Protein AF-A0AAP2GLK2-F1 (afdb_monomer_lite)

Foldseek 3Di:
DPDPPVVVVVVVVVVPPDPPVPQPQLLVVLCVQQVHDSVQQVLVVVLQVCLAPPLQQVFWWFFFDDPNFTKIWTAHPVNNDHDTFIAGSNRDTDDDDPVVVVVRVVRPDPVRTSDHHDDD

Secondary structure (DSSP, 8-state):
--SSSSSSHHHHGGGS-----PPPPHHHHHHHHHT--TTTTHHHHHHHHHHHH-GGG-EEEEEEEETTEEEEEEEEGGGTTT--EEE-TT-PBPP--HHHHHHHHHT-STTTEEE-----

Organism: NCBI:txid2782349

pLDDT: mean 81.15, std 18.07, range [39.16, 97.0]

Radius of gyration: 19.87 Å; chains: 1; bounding box: 34×48×62 Å

Sequence (120 aa):
MTRTLLQLACFIVLLSCTDHKLLPDPMATACDKCGKSQAEMEWLGTLIENAKTNAGQMGDIYAVPYDGNTFFIHQPVIMSCLGCYVYDCEGNLIEYTAVDRQKLLSGMNKSNLIFRSTIE

Structure (mmCIF, N/CA/C/O backbone):
data_AF-A0AAP2GLK2-F1
#
_entry.id   AF-A0AAP2GLK2-F1
#
loop_
_atom_site.group_PDB
_atom_site.id
_atom_site.type_symbol
_atom_site.label_atom_id
_atom_site.label_alt_id
_atom_site.label_comp_id
_atom_site.label_asym_id
_atom_site.label_entity_id
_atom_site.label_seq_id
_atom_site.pdbx_PDB_ins_code
_atom_site.Cartn_x
_atom_site.Cartn_y
_atom_site.Cartn_z
_atom_site.occupancy
_atom_site.B_iso_or_equiv
_atom_site.auth_seq_id
_atom_site.auth_comp_id
_atom_site.auth_asym_id
_atom_site.auth_atom_id
_atom_site.pdbx_PDB_model_num
ATOM 1 N N . MET A 1 1 ? -19.399 28.358 -52.308 1.00 51.53 1 MET A N 1
ATOM 2 C CA . MET A 1 1 ? -19.680 28.633 -50.882 1.00 51.53 1 MET A CA 1
ATOM 3 C C . MET A 1 1 ? -19.654 27.314 -50.097 1.00 51.53 1 MET A C 1
ATOM 5 O O . MET A 1 1 ? -20.654 26.918 -49.528 1.00 51.53 1 MET A O 1
ATOM 9 N N . THR A 1 2 ? -18.536 26.575 -50.143 1.00 51.06 2 THR A N 1
ATOM 10 C CA . THR A 1 2 ? -18.487 25.156 -49.704 1.00 51.06 2 THR A CA 1
ATOM 11 C C . THR A 1 2 ? -17.106 24.701 -49.204 1.00 51.06 2 THR A C 1
ATOM 13 O O . THR A 1 2 ? -16.883 23.510 -49.025 1.00 51.06 2 THR A O 1
ATOM 16 N N . ARG A 1 3 ? -16.151 25.616 -48.973 1.00 47.88 3 ARG A N 1
ATOM 17 C CA . ARG A 1 3 ? -14.772 25.249 -48.582 1.00 47.88 3 ARG A CA 1
ATOM 18 C C . ARG A 1 3 ? -14.415 25.500 -47.114 1.00 47.88 3 ARG A C 1
ATOM 20 O O . ARG A 1 3 ? -13.458 24.911 -46.636 1.00 47.88 3 ARG A O 1
ATOM 27 N N . THR A 1 4 ? -15.188 26.301 -46.384 1.00 51.06 4 THR A N 1
ATOM 28 C CA . THR A 1 4 ? -14.869 26.700 -44.999 1.00 51.06 4 THR A CA 1
ATOM 29 C C . THR A 1 4 ? -15.461 25.794 -43.915 1.00 51.06 4 THR A C 1
ATOM 31 O O . THR A 1 4 ? -15.016 25.853 -42.777 1.00 51.06 4 THR A O 1
ATOM 34 N N . LEU A 1 5 ? -16.423 24.924 -44.244 1.00 49.91 5 LEU A N 1
ATOM 35 C CA . LEU A 1 5 ? -17.083 24.049 -43.260 1.00 49.91 5 LEU A CA 1
ATOM 36 C C . LEU A 1 5 ? -16.359 22.712 -43.025 1.00 49.91 5 LEU A C 1
ATOM 38 O O . LEU A 1 5 ? -16.560 22.093 -41.986 1.00 49.91 5 LEU A O 1
ATOM 42 N N . LEU A 1 6 ? -15.483 22.278 -43.941 1.00 47.22 6 LEU A N 1
ATOM 43 C CA . LEU A 1 6 ? -14.805 20.978 -43.832 1.00 47.22 6 LEU A CA 1
ATOM 44 C C . LEU A 1 6 ? -13.545 21.017 -42.945 1.00 47.22 6 LEU A C 1
ATOM 46 O O . LEU A 1 6 ? -13.118 19.982 -42.447 1.00 47.22 6 LEU A O 1
ATOM 50 N N . GLN A 1 7 ? -12.962 22.198 -42.702 1.00 50.22 7 GLN A N 1
ATOM 51 C CA . GLN A 1 7 ? -11.781 22.334 -41.837 1.00 50.22 7 GLN A CA 1
ATOM 52 C C . GLN A 1 7 ? -12.115 22.406 -40.339 1.00 50.22 7 GLN A C 1
ATOM 54 O O . GLN A 1 7 ? -11.274 22.036 -39.524 1.00 50.22 7 GLN A O 1
ATOM 59 N N . LEU A 1 8 ? -13.334 22.811 -39.955 1.00 50.25 8 LEU A N 1
ATOM 60 C CA . LEU A 1 8 ? -13.715 22.876 -38.537 1.00 50.25 8 LEU A CA 1
ATOM 61 C C . LEU A 1 8 ? -14.002 21.501 -37.914 1.00 50.25 8 LEU A C 1
ATOM 63 O O . LEU A 1 8 ? -13.861 21.343 -36.705 1.00 50.25 8 LEU A O 1
ATOM 67 N N . ALA A 1 9 ? -14.355 20.493 -38.715 1.00 51.31 9 ALA A N 1
ATOM 68 C CA . ALA A 1 9 ? -14.675 19.163 -38.196 1.00 51.31 9 ALA A CA 1
ATOM 69 C C . ALA A 1 9 ? -13.435 18.377 -37.720 1.00 51.31 9 ALA A C 1
ATOM 71 O O . ALA A 1 9 ? -13.556 17.546 -36.826 1.00 51.31 9 ALA A O 1
ATOM 72 N N . CYS A 1 10 ? -12.235 18.662 -38.245 1.00 48.09 10 CYS A N 1
ATOM 73 C CA . CYS A 1 10 ? -11.006 17.982 -37.806 1.00 48.09 10 CYS A CA 1
ATOM 74 C C . CYS A 1 10 ? -10.450 18.498 -36.470 1.00 48.09 10 CYS A C 1
ATOM 76 O O . CYS A 1 10 ? -9.716 17.771 -35.809 1.00 48.09 10 CYS A O 1
ATOM 78 N N . PHE A 1 11 ? -10.796 19.716 -36.042 1.00 48.66 11 PHE A N 1
ATOM 79 C CA . PHE A 1 11 ? -10.285 20.265 -34.778 1.00 48.66 11 PHE A CA 1
ATOM 80 C C . PHE A 1 11 ? -11.051 19.779 -33.540 1.00 48.66 11 PHE A C 1
ATOM 82 O O . PHE A 1 11 ? -10.518 19.835 -32.437 1.00 48.66 11 PHE A O 1
ATOM 89 N N . ILE A 1 12 ? -12.272 19.261 -33.703 1.00 52.81 12 ILE A N 1
ATOM 90 C CA . ILE A 1 12 ? -13.109 18.814 -32.575 1.00 52.81 12 ILE A CA 1
ATOM 91 C C . ILE A 1 12 ? -12.794 17.358 -32.176 1.00 52.81 12 ILE A C 1
ATOM 93 O O . ILE A 1 12 ? -13.038 16.958 -31.042 1.00 52.81 12 ILE A O 1
ATOM 97 N N . VAL A 1 13 ? -12.176 16.567 -33.061 1.00 48.53 13 VAL A N 1
ATOM 98 C CA . VAL A 1 13 ? -11.876 15.144 -32.798 1.00 48.53 13 VAL A CA 1
ATOM 99 C C . VAL A 1 13 ? -10.620 14.948 -31.929 1.00 48.53 13 VAL A C 1
ATOM 101 O O . VAL A 1 13 ? -10.457 13.897 -31.317 1.00 48.53 13 VAL A O 1
ATOM 104 N N . LEU A 1 14 ? -9.756 15.960 -31.787 1.00 48.00 14 LEU A N 1
ATOM 105 C CA . LEU A 1 14 ? -8.518 15.847 -30.995 1.00 48.00 14 LEU A CA 1
ATOM 106 C C . LEU A 1 14 ? -8.696 16.075 -29.482 1.00 48.00 14 LEU A C 1
ATOM 108 O O . LEU A 1 14 ? -7.749 15.867 -28.732 1.00 48.00 14 LEU A O 1
ATOM 112 N N . LEU A 1 15 ? -9.889 16.452 -29.011 1.00 51.66 15 LEU A N 1
ATOM 113 C CA . LEU A 1 15 ? -10.175 16.636 -27.576 1.00 51.66 15 LEU A CA 1
ATOM 114 C C . LEU A 1 15 ? -10.854 15.419 -26.919 1.00 51.66 15 LEU A C 1
ATOM 116 O O . LEU A 1 15 ? -11.206 15.479 -25.746 1.00 51.66 15 LEU A O 1
ATOM 120 N N . SER A 1 16 ? -11.042 14.312 -27.647 1.00 44.75 16 SER A N 1
ATOM 121 C CA . SER A 1 16 ? -11.768 13.121 -27.161 1.00 44.75 16 SER A CA 1
ATOM 122 C C . SER A 1 16 ? -10.881 11.929 -26.778 1.00 44.75 16 SER A C 1
ATOM 124 O O . SER A 1 16 ? -11.369 10.809 -26.672 1.00 44.75 16 SER A O 1
ATOM 126 N N . CYS A 1 17 ? -9.587 12.148 -26.530 1.00 49.06 17 CYS A N 1
ATOM 127 C CA . CYS A 1 17 ? -8.677 11.093 -26.078 1.00 49.06 17 CYS A CA 1
ATOM 128 C C . CYS A 1 17 ? -7.829 11.536 -24.884 1.00 49.06 17 CYS A C 1
ATOM 130 O O . CYS A 1 17 ? -6.618 11.640 -25.007 1.00 49.06 17 CYS A O 1
ATOM 132 N N . THR A 1 18 ? -8.444 11.731 -23.721 1.00 45.38 18 THR A N 1
ATOM 133 C CA . THR A 1 18 ? -7.771 11.497 -22.430 1.00 45.38 18 THR A CA 1
ATOM 134 C C . THR A 1 18 ? -8.812 11.200 -21.357 1.00 45.38 18 THR A C 1
ATOM 136 O O . THR A 1 18 ? -8.867 11.828 -20.308 1.00 45.38 18 THR A O 1
ATOM 139 N N . ASP A 1 19 ? -9.606 10.152 -21.577 1.00 39.16 19 ASP A N 1
ATOM 140 C CA . ASP A 1 19 ? -10.270 9.441 -20.478 1.00 39.16 19 ASP A CA 1
ATOM 141 C C . ASP A 1 19 ? -9.210 8.593 -19.735 1.00 39.16 19 ASP A C 1
ATOM 143 O O . ASP A 1 19 ? -9.285 7.369 -19.610 1.00 39.16 19 ASP A O 1
ATOM 147 N N . HIS A 1 20 ? -8.119 9.241 -19.308 1.00 42.88 20 HIS A N 1
ATOM 148 C CA . HIS A 1 20 ? -7.284 8.698 -18.252 1.00 42.88 20 HIS A CA 1
ATOM 149 C C . HIS A 1 20 ? -8.151 8.789 -17.010 1.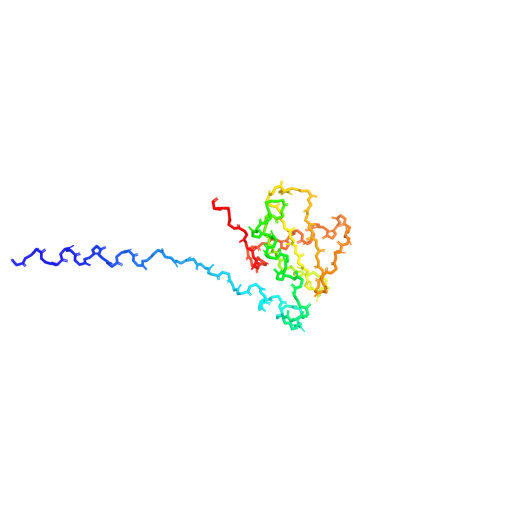00 42.88 20 HIS A C 1
ATOM 151 O O . HIS A 1 20 ? -8.293 9.861 -16.428 1.00 42.88 20 HIS A O 1
ATOM 157 N N . LYS A 1 21 ? -8.771 7.667 -16.629 1.00 46.78 21 LYS A N 1
ATOM 158 C CA . LYS A 1 21 ? -9.315 7.499 -15.285 1.00 46.78 21 LYS A CA 1
ATOM 159 C C . LYS A 1 21 ? -8.172 7.775 -14.312 1.00 46.78 21 LYS A C 1
ATOM 161 O O . LYS A 1 21 ? -7.374 6.881 -14.039 1.00 46.78 21 LYS A O 1
ATOM 166 N N . LEU A 1 22 ? -8.058 9.026 -13.873 1.00 56.97 22 LEU A N 1
ATOM 167 C CA . LEU A 1 22 ? -7.166 9.427 -12.803 1.00 56.97 22 LEU A CA 1
ATOM 168 C C . LEU A 1 22 ? -7.539 8.544 -11.622 1.00 56.97 22 LEU A C 1
ATOM 170 O O . LEU A 1 22 ? -8.693 8.536 -11.187 1.00 56.97 22 LEU A O 1
ATOM 174 N N . LEU A 1 23 ? -6.584 7.735 -11.170 1.00 66.19 23 LEU A N 1
ATOM 175 C CA . LEU A 1 23 ? -6.735 7.079 -9.884 1.00 66.19 23 LEU A CA 1
ATOM 176 C C . LEU A 1 23 ? -7.007 8.188 -8.853 1.00 66.19 23 LEU A C 1
ATOM 178 O O . LEU A 1 23 ? -6.392 9.257 -8.951 1.00 66.19 23 LEU A O 1
ATOM 182 N N . PRO A 1 24 ? -7.955 7.984 -7.923 1.00 78.50 24 PRO A N 1
ATOM 183 C CA . PRO A 1 24 ? -8.153 8.930 -6.834 1.00 78.50 24 PRO A CA 1
ATOM 184 C C . PRO A 1 24 ? -6.828 9.124 -6.090 1.00 78.50 24 PRO A C 1
ATOM 186 O O . PRO A 1 24 ? -5.981 8.230 -6.111 1.00 78.50 24 PRO A O 1
ATOM 189 N N . ASP A 1 25 ? -6.647 10.285 -5.451 1.00 89.62 25 ASP A N 1
ATOM 190 C CA . ASP A 1 25 ? -5.432 10.572 -4.681 1.00 89.62 25 ASP A CA 1
ATOM 191 C C . ASP A 1 25 ? -5.118 9.380 -3.747 1.00 89.62 25 ASP A C 1
ATOM 193 O O . ASP A 1 25 ? -5.955 9.037 -2.894 1.00 89.62 25 ASP A O 1
ATOM 197 N N . PRO A 1 26 ? -3.959 8.711 -3.929 1.00 90.75 26 PRO A N 1
ATOM 198 C CA . PRO A 1 26 ? -3.625 7.509 -3.179 1.00 90.75 26 PRO A CA 1
ATOM 199 C C . PRO A 1 26 ? -3.651 7.752 -1.669 1.00 90.75 26 PRO A C 1
ATOM 201 O O . PRO A 1 26 ? -4.136 6.906 -0.916 1.00 90.75 26 PRO A O 1
ATOM 204 N N . MET A 1 27 ? -3.176 8.924 -1.232 1.00 94.62 27 MET A N 1
ATOM 205 C CA . MET A 1 27 ? -3.092 9.273 0.184 1.00 94.62 27 MET A CA 1
ATOM 206 C C . MET A 1 27 ? -4.473 9.511 0.779 1.00 94.62 27 MET A C 1
ATOM 208 O O . MET A 1 27 ? -4.788 8.936 1.820 1.00 94.62 27 MET A O 1
ATOM 212 N N . ALA A 1 28 ? -5.324 10.286 0.102 1.00 92.88 28 ALA A N 1
ATOM 213 C CA . ALA A 1 28 ? -6.701 10.500 0.542 1.00 92.88 28 ALA A CA 1
ATOM 214 C C . ALA A 1 28 ? -7.481 9.176 0.636 1.00 92.88 28 ALA A C 1
ATOM 216 O O . ALA A 1 28 ? -8.155 8.921 1.633 1.00 92.88 28 ALA A O 1
ATOM 217 N N . THR A 1 29 ? -7.328 8.301 -0.364 1.00 92.62 29 THR A N 1
ATOM 218 C CA . THR A 1 29 ? -7.974 6.979 -0.390 1.00 92.62 29 THR A CA 1
ATOM 219 C C . THR A 1 29 ? -7.517 6.099 0.773 1.00 92.62 29 THR A C 1
ATOM 221 O O . THR A 1 29 ? -8.324 5.408 1.392 1.00 92.62 29 THR A O 1
ATOM 224 N N . ALA A 1 30 ? -6.221 6.108 1.079 1.00 93.75 30 ALA A N 1
ATOM 225 C CA . ALA A 1 30 ? -5.662 5.322 2.169 1.00 93.75 30 ALA A CA 1
ATOM 226 C C . ALA A 1 30 ? -6.087 5.845 3.549 1.00 93.75 30 ALA A C 1
ATOM 228 O O . ALA A 1 30 ? -6.459 5.049 4.410 1.00 93.75 30 ALA A O 1
ATOM 229 N N . CYS A 1 31 ? -6.088 7.168 3.738 1.00 94.62 31 CYS A N 1
ATOM 230 C CA . CYS A 1 31 ? -6.543 7.815 4.970 1.00 94.62 31 CYS A CA 1
ATOM 231 C C . CYS A 1 31 ? -7.998 7.449 5.289 1.00 94.62 31 CYS A C 1
ATOM 233 O O . CYS A 1 31 ? -8.289 7.042 6.411 1.00 94.62 31 CYS A O 1
ATOM 235 N N . ASP A 1 32 ? -8.886 7.516 4.291 1.00 95.25 32 ASP A N 1
ATOM 236 C CA . ASP A 1 32 ? -10.298 7.134 4.427 1.00 95.25 32 ASP A CA 1
ATOM 237 C C . ASP A 1 32 ? -10.455 5.657 4.825 1.00 95.25 32 ASP A C 1
ATOM 239 O O . ASP A 1 32 ? -11.103 5.337 5.821 1.00 95.25 32 ASP A O 1
ATOM 243 N N . LYS A 1 33 ? -9.773 4.746 4.118 1.00 94.62 33 LYS A N 1
ATOM 244 C CA . LYS A 1 33 ? -9.845 3.297 4.384 1.00 94.62 33 LYS A CA 1
ATOM 245 C C . LYS A 1 33 ? -9.268 2.869 5.734 1.00 94.62 33 LYS A C 1
ATOM 247 O O . LYS A 1 33 ? -9.657 1.818 6.242 1.00 94.62 33 LYS A O 1
ATOM 252 N N . CYS A 1 34 ? -8.320 3.629 6.272 1.00 95.88 34 CYS A N 1
ATOM 253 C CA . CYS A 1 34 ? -7.693 3.356 7.5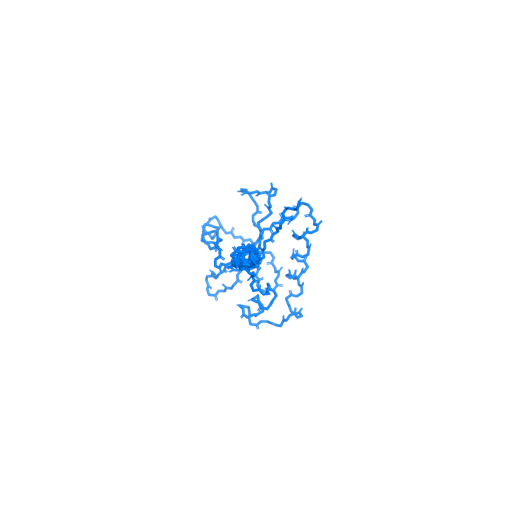63 1.00 95.88 34 CYS A CA 1
ATOM 254 C C . CYS A 1 34 ? -8.277 4.188 8.712 1.00 95.88 34 CYS A C 1
ATOM 256 O O . CYS A 1 34 ? -7.928 3.938 9.863 1.00 95.88 34 CYS A O 1
ATOM 258 N N . GLY A 1 35 ? -9.127 5.181 8.429 1.00 96.56 35 GLY A N 1
ATOM 259 C CA . GLY A 1 35 ? -9.601 6.137 9.433 1.00 96.56 35 GLY A CA 1
ATOM 260 C C . GLY A 1 35 ? -8.468 6.935 10.091 1.00 96.56 35 GLY A C 1
ATOM 261 O O . GLY A 1 35 ? -8.563 7.261 11.273 1.00 96.56 35 GLY A O 1
ATOM 262 N N . LYS A 1 36 ? -7.387 7.210 9.351 1.00 96.44 36 LYS A N 1
ATOM 263 C CA . LYS A 1 36 ? -6.168 7.877 9.840 1.00 96.44 36 LYS A CA 1
ATOM 264 C C . LYS A 1 36 ? -5.945 9.212 9.142 1.00 96.44 36 LYS A C 1
ATOM 266 O O . LYS A 1 36 ? -6.440 9.446 8.040 1.00 96.44 36 LYS A O 1
ATOM 271 N N . SER A 1 37 ? -5.179 10.091 9.774 1.00 96.81 37 SER A N 1
ATOM 272 C CA . SER A 1 37 ? -4.724 11.333 9.153 1.00 96.81 37 SER A CA 1
ATOM 273 C C . SER A 1 37 ? -3.582 11.093 8.161 1.00 96.81 37 SER A C 1
ATOM 275 O O . SER A 1 37 ? -2.871 10.090 8.214 1.00 96.81 37 SER A O 1
ATOM 277 N N . GLN A 1 38 ? -3.350 12.073 7.285 1.00 94.50 38 GLN A N 1
ATOM 278 C CA . GLN A 1 38 ? -2.228 12.034 6.346 1.00 94.50 38 GLN A CA 1
ATOM 279 C C . GLN A 1 38 ? -0.869 11.936 7.055 1.00 94.50 38 GLN A C 1
ATOM 281 O O . GLN A 1 38 ? 0.020 11.255 6.555 1.00 94.50 38 GLN A O 1
ATOM 286 N N . ALA A 1 39 ? -0.718 12.580 8.219 1.00 95.62 39 ALA A N 1
ATOM 287 C CA . ALA A 1 39 ? 0.513 12.528 9.007 1.00 95.62 39 ALA A CA 1
ATOM 288 C C . ALA A 1 39 ? 0.788 11.115 9.546 1.00 95.62 39 ALA A C 1
ATOM 290 O O . ALA A 1 39 ? 1.916 10.641 9.497 1.00 95.62 39 ALA A O 1
ATOM 291 N N . GLU A 1 40 ? -0.248 10.406 9.998 1.00 96.69 40 GLU A N 1
ATOM 292 C CA . GLU A 1 40 ? -0.123 9.013 10.453 1.00 96.69 40 GLU A CA 1
ATOM 293 C C . GLU A 1 40 ? 0.178 8.040 9.302 1.00 96.69 40 GLU A C 1
ATOM 295 O O . GLU A 1 40 ? 0.723 6.962 9.528 1.00 96.69 40 GLU A O 1
ATOM 300 N N . MET A 1 41 ? -0.148 8.426 8.066 1.00 96.19 41 MET A N 1
ATOM 301 C CA . MET A 1 41 ? 0.062 7.634 6.853 1.00 96.19 41 MET A CA 1
ATOM 302 C C . MET A 1 41 ? 1.303 8.063 6.051 1.00 96.19 41 MET A C 1
ATOM 304 O O . MET A 1 41 ? 1.475 7.615 4.919 1.00 96.19 41 MET A O 1
ATOM 308 N N . GLU A 1 42 ? 2.193 8.904 6.594 1.00 96.12 42 GLU A N 1
ATOM 309 C CA . GLU A 1 42 ? 3.379 9.421 5.878 1.00 96.12 42 GLU A CA 1
ATOM 310 C C . GLU A 1 42 ? 4.260 8.303 5.282 1.00 96.12 42 GLU A C 1
ATOM 312 O O . GLU A 1 42 ? 4.825 8.442 4.189 1.00 96.12 42 GLU A O 1
ATOM 317 N N . TRP A 1 43 ? 4.314 7.152 5.955 1.00 96.81 43 TRP A N 1
ATOM 318 C CA . TRP A 1 43 ? 5.018 5.958 5.488 1.00 96.81 43 TRP A CA 1
ATOM 319 C C . TRP A 1 43 ? 4.537 5.494 4.102 1.00 96.81 43 TRP A C 1
ATOM 321 O O . TRP A 1 43 ? 5.349 5.073 3.277 1.00 96.81 43 TRP A O 1
ATOM 331 N N . LEU A 1 44 ? 3.236 5.610 3.810 1.00 97.00 44 LEU A N 1
ATOM 332 C CA . LEU A 1 44 ? 2.659 5.207 2.530 1.00 97.00 44 LEU A CA 1
ATOM 333 C C . LEU A 1 44 ? 3.066 6.180 1.424 1.00 97.00 44 LEU A C 1
ATOM 335 O O . LEU A 1 44 ? 3.364 5.750 0.312 1.00 97.00 44 LEU A O 1
ATOM 339 N N . GLY A 1 45 ? 3.144 7.475 1.735 1.00 95.75 45 GLY A N 1
ATOM 340 C CA . GLY A 1 45 ? 3.695 8.474 0.820 1.00 95.75 45 GLY A CA 1
ATOM 341 C C . GLY A 1 45 ? 5.140 8.141 0.449 1.00 95.75 45 GLY A C 1
ATOM 342 O O . GLY A 1 45 ? 5.485 8.103 -0.729 1.00 95.75 45 GLY A O 1
ATOM 343 N N . THR A 1 46 ? 5.958 7.782 1.442 1.00 95.94 46 THR A N 1
ATOM 344 C CA . THR A 1 46 ? 7.339 7.321 1.215 1.00 95.94 46 THR A CA 1
ATOM 345 C C . THR A 1 46 ? 7.389 6.056 0.350 1.00 95.94 46 THR A C 1
ATOM 347 O O . THR A 1 46 ? 8.202 5.964 -0.569 1.00 95.94 46 THR A O 1
ATOM 350 N N . LEU A 1 47 ? 6.504 5.086 0.600 1.00 95.19 47 LEU A N 1
ATOM 351 C CA . LEU A 1 47 ? 6.403 3.865 -0.202 1.00 95.19 47 LEU A CA 1
ATOM 352 C C . LEU A 1 47 ? 6.037 4.167 -1.664 1.00 95.19 47 LEU A C 1
ATOM 354 O O . LEU A 1 47 ? 6.651 3.609 -2.570 1.00 95.19 47 LEU A O 1
ATOM 358 N N . ILE A 1 48 ? 5.084 5.073 -1.895 1.00 95.12 48 ILE A N 1
ATOM 359 C CA . ILE A 1 48 ? 4.682 5.523 -3.234 1.00 95.12 48 ILE A CA 1
ATOM 360 C C . ILE A 1 48 ? 5.850 6.207 -3.951 1.00 95.12 48 ILE A C 1
ATOM 362 O O . ILE A 1 48 ? 6.109 5.908 -5.115 1.00 95.12 48 ILE A O 1
ATOM 366 N N . GLU A 1 49 ? 6.581 7.098 -3.281 1.00 94.44 49 GLU A N 1
ATOM 367 C CA . GLU A 1 49 ? 7.739 7.768 -3.885 1.00 94.44 49 GLU A CA 1
ATOM 368 C C . GLU A 1 49 ? 8.859 6.783 -4.237 1.00 94.44 49 GLU A C 1
ATOM 370 O O . GLU A 1 49 ? 9.448 6.867 -5.319 1.00 94.44 49 GLU A O 1
ATOM 375 N N . ASN A 1 50 ? 9.103 5.782 -3.390 1.00 92.44 50 ASN A N 1
ATOM 376 C CA . ASN A 1 50 ? 10.034 4.704 -3.715 1.00 92.44 50 ASN A CA 1
ATOM 377 C C . ASN A 1 50 ? 9.550 3.869 -4.908 1.00 92.44 50 ASN A C 1
ATOM 379 O O . ASN A 1 50 ? 10.345 3.559 -5.794 1.00 92.44 50 ASN A O 1
ATOM 383 N N . ALA A 1 51 ? 8.254 3.562 -4.984 1.00 92.25 51 ALA A N 1
ATOM 384 C CA . ALA A 1 51 ? 7.671 2.850 -6.117 1.00 92.25 51 ALA A CA 1
ATOM 385 C C . ALA A 1 51 ? 7.706 3.667 -7.426 1.00 92.25 51 ALA A C 1
ATOM 387 O O . ALA A 1 51 ? 7.616 3.103 -8.516 1.00 92.25 51 ALA A O 1
ATOM 388 N N . LYS A 1 52 ? 7.877 4.989 -7.365 1.00 90.69 52 LYS A N 1
ATOM 389 C CA . LYS A 1 52 ? 8.120 5.828 -8.552 1.00 90.69 52 LYS A CA 1
ATOM 390 C C . LYS A 1 52 ? 9.588 5.861 -8.955 1.00 90.69 52 LYS A C 1
ATOM 392 O O . LYS A 1 52 ? 9.907 5.764 -10.133 1.00 90.69 52 LYS A O 1
ATOM 397 N N . THR A 1 53 ? 10.472 6.068 -7.985 1.00 89.69 53 THR A N 1
ATOM 398 C CA . THR A 1 53 ? 11.840 6.547 -8.249 1.00 89.69 53 THR A CA 1
ATOM 399 C C . THR A 1 53 ? 12.911 5.472 -8.107 1.00 89.69 53 THR A C 1
ATOM 401 O O . THR A 1 53 ? 13.994 5.602 -8.678 1.00 89.69 53 THR A O 1
ATOM 404 N N . ASN A 1 54 ? 12.635 4.395 -7.370 1.00 88.12 54 ASN A N 1
ATOM 405 C CA . ASN A 1 54 ? 13.596 3.331 -7.123 1.00 88.12 54 ASN A CA 1
ATOM 406 C C . ASN A 1 54 ? 13.295 2.128 -8.019 1.00 88.12 54 ASN A C 1
ATOM 408 O O . ASN A 1 54 ? 12.329 1.405 -7.797 1.00 88.12 54 ASN A O 1
ATOM 412 N N . ALA A 1 55 ? 14.171 1.866 -8.993 1.00 85.06 55 ALA A N 1
ATOM 413 C CA . ALA A 1 55 ? 14.005 0.778 -9.956 1.00 85.06 55 ALA A CA 1
ATOM 414 C C . ALA A 1 55 ? 13.737 -0.588 -9.292 1.00 85.06 55 ALA A C 1
ATOM 416 O O . ALA A 1 55 ? 12.899 -1.345 -9.772 1.00 85.06 55 ALA A O 1
ATOM 417 N N . GLY A 1 56 ? 14.390 -0.886 -8.161 1.00 85.19 56 GLY A N 1
ATOM 418 C CA . GLY A 1 56 ? 14.210 -2.147 -7.429 1.00 85.19 56 GLY A CA 1
ATOM 419 C C . GLY A 1 56 ? 12.868 -2.272 -6.703 1.00 85.19 56 GLY A C 1
ATOM 420 O O . GLY A 1 56 ? 12.463 -3.377 -6.347 1.00 85.19 56 GLY A O 1
ATOM 421 N N . GLN A 1 57 ? 12.185 -1.151 -6.482 1.00 87.56 57 GLN A N 1
ATOM 422 C CA . GLN A 1 57 ? 10.908 -1.069 -5.777 1.00 87.56 57 GLN A CA 1
ATOM 423 C C . GLN A 1 57 ? 9.780 -0.556 -6.670 1.00 87.56 57 GLN A C 1
ATOM 425 O O . GLN A 1 57 ? 8.670 -0.402 -6.191 1.00 87.56 57 GLN A O 1
ATOM 430 N N . MET A 1 58 ? 10.035 -0.306 -7.954 1.00 90.75 58 MET A N 1
ATOM 431 C CA . MET A 1 58 ? 9.011 0.159 -8.878 1.00 90.75 58 MET A CA 1
ATOM 432 C C . MET A 1 58 ? 7.882 -0.866 -8.951 1.00 90.75 58 MET A C 1
ATOM 434 O O . MET A 1 58 ? 8.167 -2.032 -9.216 1.00 90.75 58 MET A O 1
ATOM 438 N N . GLY A 1 59 ? 6.630 -0.471 -8.714 1.00 91.00 59 GLY A N 1
ATOM 439 C CA . GLY A 1 59 ? 5.544 -1.416 -8.470 1.00 91.00 59 GLY A CA 1
ATOM 440 C C . GLY A 1 59 ? 4.167 -0.801 -8.234 1.00 91.00 59 GLY A C 1
ATOM 441 O O . GLY A 1 59 ? 4.017 0.360 -7.865 1.00 91.00 59 GLY A O 1
ATOM 442 N N . ASP A 1 60 ? 3.138 -1.627 -8.406 1.00 93.12 60 ASP A N 1
ATOM 443 C CA . ASP A 1 60 ? 1.759 -1.249 -8.091 1.00 93.12 60 ASP A CA 1
ATOM 444 C C . ASP A 1 60 ? 1.507 -1.392 -6.580 1.00 93.12 60 ASP A C 1
ATOM 446 O O . ASP A 1 60 ? 2.036 -2.300 -5.928 1.00 93.12 60 ASP A O 1
ATOM 450 N N . ILE A 1 61 ? 0.667 -0.519 -6.020 1.00 94.81 61 ILE A N 1
ATOM 451 C CA . ILE A 1 61 ? 0.235 -0.580 -4.618 1.00 94.81 61 ILE A CA 1
ATOM 452 C C . ILE A 1 61 ? -1.289 -0.689 -4.565 1.00 94.81 61 ILE A C 1
ATOM 454 O O . ILE A 1 61 ? -2.019 0.100 -5.175 1.00 94.81 61 ILE A O 1
ATOM 458 N N . TYR A 1 62 ? -1.767 -1.666 -3.800 1.00 94.81 62 TYR A N 1
ATOM 459 C CA . TYR A 1 62 ? -3.181 -1.992 -3.639 1.00 94.81 62 TYR A CA 1
ATOM 460 C C . TYR A 1 62 ? -3.608 -1.822 -2.182 1.00 94.81 62 TYR A C 1
ATOM 462 O O . TYR A 1 62 ? -2.894 -2.278 -1.302 1.00 94.81 62 TYR A O 1
ATOM 470 N N . ALA A 1 63 ? -4.783 -1.252 -1.922 1.00 95.81 63 ALA A N 1
ATOM 471 C CA . ALA A 1 63 ? -5.432 -1.238 -0.612 1.00 95.81 63 ALA A CA 1
ATOM 472 C C . ALA A 1 63 ? -6.523 -2.321 -0.562 1.00 95.81 63 ALA A C 1
ATOM 474 O O . ALA A 1 63 ? -7.615 -2.153 -1.112 1.00 95.81 63 ALA A O 1
ATOM 475 N N . VAL A 1 64 ? -6.215 -3.450 0.070 1.00 94.94 64 VAL A N 1
ATOM 476 C CA . VAL A 1 64 ? -7.032 -4.664 0.102 1.00 94.94 64 VAL A CA 1
ATOM 477 C C . VAL A 1 64 ? -7.745 -4.800 1.449 1.00 94.94 64 VAL A C 1
ATOM 479 O O . VAL A 1 64 ? -7.078 -4.851 2.481 1.00 94.94 64 VAL A O 1
ATOM 482 N N . PRO A 1 65 ? -9.085 -4.917 1.470 1.00 93.38 65 PRO A N 1
ATOM 483 C CA . PRO A 1 65 ? -9.801 -5.275 2.685 1.00 93.38 65 PRO A CA 1
ATOM 484 C C . PRO A 1 65 ? -9.596 -6.763 3.007 1.00 93.38 65 PRO A C 1
ATOM 486 O O . PRO A 1 65 ? -9.840 -7.628 2.161 1.00 93.38 65 PRO A O 1
ATOM 489 N N . TYR A 1 66 ? -9.181 -7.072 4.232 1.00 90.88 66 TYR A N 1
ATOM 490 C CA . TYR A 1 66 ? -9.013 -8.434 4.732 1.00 90.88 66 TYR A CA 1
ATOM 491 C C . TYR A 1 66 ? -9.328 -8.499 6.227 1.00 90.88 66 TYR A C 1
ATOM 493 O O . TYR A 1 66 ? -8.857 -7.670 6.995 1.00 90.88 66 TYR A O 1
ATOM 501 N N . ASP A 1 67 ? -10.144 -9.474 6.630 1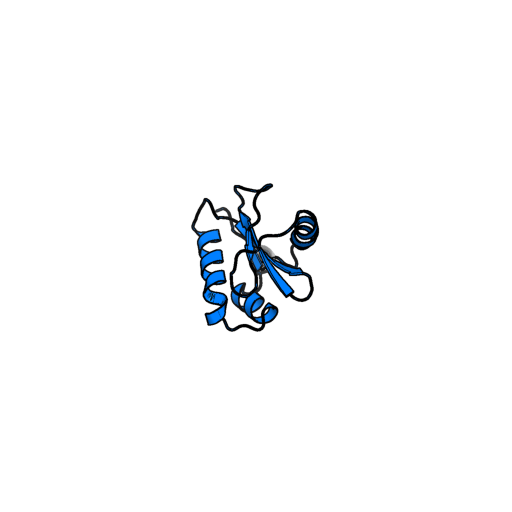.00 90.31 67 ASP A N 1
ATOM 502 C CA . ASP A 1 67 ? -10.522 -9.709 8.033 1.00 90.31 67 ASP A CA 1
ATOM 503 C C . ASP A 1 67 ? -10.968 -8.438 8.789 1.00 90.31 67 ASP A C 1
ATOM 505 O O . ASP A 1 67 ? -10.516 -8.135 9.888 1.00 90.31 67 ASP A O 1
ATOM 509 N N . GLY A 1 68 ? -11.810 -7.626 8.138 1.00 90.19 68 GLY A N 1
ATOM 510 C CA . GLY A 1 68 ? -12.321 -6.367 8.695 1.00 90.19 68 GLY A CA 1
ATOM 511 C C . GLY A 1 68 ? -11.327 -5.198 8.715 1.00 90.19 68 GLY A C 1
ATOM 512 O O . GLY A 1 68 ? -11.722 -4.097 9.087 1.00 90.19 68 GLY A O 1
ATOM 513 N N . ASN A 1 69 ? -10.084 -5.404 8.279 1.00 94.00 69 ASN A N 1
ATOM 514 C CA . ASN A 1 69 ? -9.026 -4.396 8.241 1.00 94.00 69 ASN A CA 1
ATOM 515 C C . ASN A 1 69 ? -8.623 -4.051 6.799 1.00 94.00 69 ASN A C 1
ATOM 517 O O . ASN A 1 69 ? -8.939 -4.782 5.857 1.00 94.00 69 ASN A O 1
ATOM 521 N N . THR A 1 70 ? -7.905 -2.942 6.622 1.00 95.62 70 THR A N 1
ATOM 522 C CA . THR A 1 70 ? -7.292 -2.562 5.341 1.00 95.62 70 THR A CA 1
ATOM 523 C C . THR A 1 70 ? -5.804 -2.896 5.370 1.00 95.62 70 THR A C 1
ATOM 525 O O . THR A 1 70 ? -5.101 -2.500 6.294 1.00 95.62 70 THR A O 1
ATOM 528 N N . PHE A 1 71 ? -5.319 -3.580 4.334 1.00 95.25 71 PHE A N 1
ATOM 529 C CA . PHE A 1 71 ? -3.902 -3.879 4.133 1.00 95.25 71 PHE A CA 1
ATOM 530 C C . PHE A 1 71 ? -3.402 -3.291 2.822 1.00 95.25 71 PHE A C 1
ATOM 532 O O . PHE A 1 71 ? -4.130 -3.258 1.829 1.00 95.25 71 PHE A O 1
ATOM 539 N N . PHE A 1 72 ? -2.140 -2.885 2.786 1.00 95.44 72 PHE A N 1
ATOM 540 C CA . PHE A 1 72 ? -1.502 -2.356 1.591 1.00 95.44 72 PHE A CA 1
ATOM 541 C C . PHE A 1 72 ? -0.549 -3.382 1.010 1.00 95.44 72 PHE A C 1
ATOM 543 O O . PHE A 1 72 ? 0.408 -3.786 1.662 1.00 95.44 72 PHE A O 1
ATOM 550 N N . ILE A 1 73 ? -0.804 -3.804 -0.222 1.00 94.00 73 ILE A N 1
ATOM 551 C CA . ILE A 1 73 ? 0.041 -4.759 -0.927 1.00 94.00 73 ILE A CA 1
ATOM 552 C C . ILE A 1 73 ? 0.867 -4.003 -1.952 1.00 94.00 73 ILE A C 1
ATOM 554 O O . ILE A 1 73 ? 0.316 -3.462 -2.909 1.00 94.00 73 ILE A O 1
ATOM 558 N N . HIS A 1 74 ? 2.180 -3.995 -1.766 1.00 93.44 74 HIS A N 1
ATOM 559 C CA . HIS A 1 74 ? 3.130 -3.484 -2.740 1.00 93.44 74 HIS A CA 1
ATOM 560 C C . HIS A 1 74 ? 3.669 -4.633 -3.598 1.00 93.44 74 HIS A C 1
ATOM 562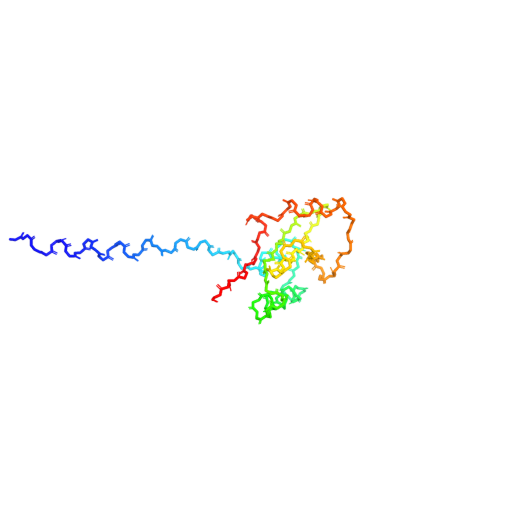 O O . HIS A 1 74 ? 4.233 -5.604 -3.081 1.00 93.44 74 HIS A O 1
ATOM 568 N N . GLN A 1 75 ? 3.490 -4.516 -4.914 1.00 91.06 75 GLN A N 1
ATOM 569 C CA . GLN A 1 75 ? 3.914 -5.490 -5.914 1.00 91.06 75 GLN A CA 1
ATOM 570 C C . GLN A 1 75 ? 4.963 -4.877 -6.854 1.00 91.06 75 GLN A C 1
ATOM 572 O O . GLN A 1 75 ? 4.597 -4.289 -7.876 1.00 91.06 75 GLN A O 1
ATOM 577 N N . PRO A 1 76 ? 6.264 -5.053 -6.559 1.00 88.88 76 PRO A N 1
ATOM 578 C CA . PRO A 1 76 ? 7.325 -4.619 -7.456 1.00 88.88 76 PRO A CA 1
ATOM 579 C C . PRO A 1 76 ? 7.247 -5.314 -8.822 1.00 88.88 76 PRO A C 1
ATOM 581 O O . PRO A 1 76 ? 7.107 -6.537 -8.903 1.00 88.88 76 PRO A O 1
ATOM 584 N N . VAL A 1 77 ? 7.416 -4.547 -9.899 1.00 83.62 77 VAL A N 1
ATOM 585 C CA . VAL A 1 77 ? 7.442 -4.999 -11.298 1.00 83.62 77 VAL A CA 1
ATOM 586 C C . VAL A 1 77 ? 8.539 -6.041 -11.516 1.00 83.62 77 VAL A C 1
ATOM 588 O O . VAL A 1 77 ? 8.303 -7.064 -12.154 1.00 83.62 77 VAL A O 1
ATOM 591 N N . ILE A 1 78 ? 9.728 -5.816 -10.948 1.00 73.31 78 ILE A N 1
ATOM 592 C CA . ILE A 1 78 ? 10.889 -6.708 -11.109 1.00 73.31 78 ILE A CA 1
ATOM 593 C C . ILE A 1 78 ? 10.661 -8.069 -10.429 1.00 73.31 78 ILE A C 1
ATOM 595 O O . ILE A 1 78 ? 11.225 -9.076 -10.852 1.00 73.31 78 ILE A O 1
ATOM 599 N N . MET A 1 79 ? 9.803 -8.134 -9.405 1.00 64.81 79 MET A N 1
ATOM 600 C CA . MET A 1 79 ? 9.542 -9.351 -8.628 1.00 64.81 79 MET A CA 1
ATOM 601 C C . MET A 1 79 ? 8.146 -9.927 -8.880 1.00 64.81 79 MET A C 1
ATOM 603 O O . MET A 1 79 ? 7.517 -10.447 -7.953 1.00 64.81 79 MET A O 1
ATOM 607 N N . SER A 1 80 ? 7.681 -9.863 -10.131 1.00 55.91 80 SER A N 1
ATOM 608 C CA . SER A 1 80 ? 6.300 -10.102 -10.577 1.00 55.91 80 SER A CA 1
ATOM 609 C C . SER A 1 80 ? 5.593 -11.371 -10.059 1.00 55.91 80 SER A C 1
ATOM 611 O O . SER A 1 80 ? 4.376 -11.458 -10.192 1.00 55.91 80 SER A O 1
ATOM 613 N N . CYS A 1 81 ? 6.290 -12.335 -9.438 1.00 51.66 81 CYS A N 1
ATOM 614 C CA . CYS A 1 81 ? 5.702 -13.597 -8.971 1.00 51.66 81 CYS A CA 1
ATOM 615 C C . CYS A 1 81 ? 6.009 -14.012 -7.511 1.00 51.66 81 CYS A C 1
ATOM 617 O O . CYS A 1 81 ? 5.415 -14.989 -7.046 1.00 51.66 81 CYS A O 1
ATOM 619 N N . LEU A 1 82 ? 6.922 -13.357 -6.773 1.00 52.34 82 LEU A N 1
ATOM 620 C CA . LEU A 1 82 ? 7.513 -14.000 -5.576 1.00 52.34 82 LEU A CA 1
ATOM 621 C C . LEU A 1 82 ? 7.605 -13.179 -4.282 1.00 52.34 82 LEU A C 1
ATOM 623 O O . LEU A 1 82 ? 7.756 -13.797 -3.232 1.00 52.34 82 LEU A O 1
ATOM 627 N N . GLY A 1 83 ? 7.429 -11.858 -4.291 1.00 59.84 83 GLY A N 1
ATOM 628 C CA . GLY A 1 83 ? 7.513 -11.073 -3.052 1.00 59.84 83 GLY A CA 1
ATOM 629 C C . GLY A 1 83 ? 6.596 -9.864 -3.070 1.00 59.84 83 GLY A C 1
ATOM 630 O O . GLY A 1 83 ? 7.004 -8.784 -3.479 1.00 59.84 83 GLY A O 1
ATOM 631 N N . CYS A 1 84 ? 5.348 -10.056 -2.648 1.00 83.00 84 CYS A N 1
ATOM 632 C CA . CYS A 1 84 ? 4.470 -8.938 -2.327 1.00 83.00 84 CYS A CA 1
ATOM 633 C C . CYS A 1 84 ? 4.714 -8.551 -0.870 1.00 83.00 84 CYS A C 1
ATOM 635 O O . CYS A 1 84 ? 4.596 -9.403 0.017 1.00 83.00 84 CYS A O 1
ATOM 637 N N . TYR A 1 85 ? 5.047 -7.286 -0.638 1.00 90.00 85 TYR A N 1
ATOM 638 C CA . TYR A 1 85 ? 5.131 -6.736 0.709 1.00 90.00 85 TYR A CA 1
ATOM 639 C C . TYR A 1 85 ? 3.731 -6.322 1.140 1.00 90.00 85 TYR A C 1
ATOM 641 O O . TYR A 1 85 ? 3.029 -5.661 0.375 1.00 90.00 85 TYR A O 1
ATOM 649 N N . VAL A 1 86 ? 3.316 -6.746 2.329 1.00 93.06 86 VAL A N 1
ATOM 650 C CA . VAL A 1 86 ? 1.987 -6.454 2.868 1.00 93.06 86 VAL A CA 1
ATOM 651 C C . VAL A 1 86 ? 2.159 -5.627 4.127 1.00 93.06 86 VAL A C 1
ATOM 653 O O . VAL A 1 86 ? 2.897 -6.035 5.019 1.00 93.06 86 VAL A O 1
ATOM 656 N N . TYR A 1 87 ? 1.483 -4.489 4.186 1.00 95.25 87 TYR A N 1
ATOM 657 C CA . TYR A 1 87 ? 1.533 -3.557 5.306 1.00 95.25 87 TYR A CA 1
ATOM 658 C C . TYR A 1 87 ? 0.148 -3.391 5.929 1.00 95.25 87 TYR A C 1
ATOM 660 O O . TYR A 1 87 ? -0.853 -3.435 5.210 1.00 95.25 87 TYR A O 1
ATOM 668 N N . ASP A 1 88 ? 0.081 -3.199 7.242 1.00 96.25 88 ASP A N 1
ATOM 669 C CA . ASP A 1 88 ? -1.135 -2.730 7.918 1.00 96.25 88 ASP A CA 1
ATOM 670 C C . ASP A 1 88 ? -1.306 -1.201 7.777 1.00 96.25 88 ASP A C 1
ATOM 672 O O . ASP A 1 88 ? -0.539 -0.525 7.084 1.00 96.25 88 ASP A O 1
ATOM 676 N N . CYS A 1 89 ? -2.338 -0.641 8.410 1.00 96.69 89 CYS A N 1
ATOM 677 C CA . CYS A 1 89 ? -2.594 0.802 8.404 1.00 96.69 89 CYS A CA 1
ATOM 678 C C . CYS A 1 89 ? -1.556 1.607 9.207 1.00 96.69 89 CYS A C 1
ATOM 680 O O . CYS A 1 89 ? -1.511 2.832 9.108 1.00 96.69 89 CYS A O 1
ATOM 682 N N . GLU A 1 90 ? -0.731 0.951 10.012 1.00 96.88 90 GLU A N 1
ATOM 683 C CA . GLU A 1 90 ? 0.348 1.540 10.799 1.00 96.88 90 GLU A CA 1
ATOM 684 C C . GLU A 1 90 ? 1.689 1.517 10.045 1.00 96.88 90 GLU A C 1
ATOM 686 O O . GLU A 1 90 ? 2.661 2.111 10.509 1.00 96.88 90 GLU A O 1
ATOM 691 N N . GLY A 1 91 ? 1.743 0.867 8.878 1.00 95.56 91 GLY A N 1
ATOM 692 C CA . GLY A 1 91 ? 2.952 0.726 8.072 1.00 95.56 91 GLY A CA 1
ATOM 693 C C . GLY A 1 91 ? 3.861 -0.419 8.517 1.00 95.56 91 GLY A C 1
ATOM 694 O O . GLY A 1 91 ? 4.994 -0.520 8.038 1.00 95.56 91 GLY A O 1
ATOM 695 N N . ASN A 1 92 ? 3.395 -1.302 9.403 1.00 95.88 92 ASN A N 1
ATOM 696 C CA . ASN A 1 92 ? 4.151 -2.485 9.798 1.00 95.88 92 ASN A CA 1
ATOM 697 C C . ASN A 1 92 ? 4.087 -3.528 8.690 1.00 95.88 92 ASN A C 1
ATOM 699 O O . ASN A 1 92 ? 3.016 -3.822 8.161 1.00 95.88 92 ASN A O 1
ATOM 703 N N . LEU A 1 93 ? 5.232 -4.133 8.371 1.00 93.31 93 LEU A N 1
ATOM 704 C CA . LEU A 1 93 ? 5.265 -5.279 7.474 1.00 93.31 93 LEU A CA 1
ATOM 705 C C . LEU A 1 93 ? 4.640 -6.487 8.177 1.00 93.31 93 LEU A C 1
ATOM 707 O O . LEU A 1 93 ? 5.079 -6.888 9.255 1.00 93.31 93 LEU A O 1
ATOM 711 N N . ILE A 1 94 ? 3.636 -7.077 7.544 1.00 90.12 94 ILE A N 1
ATOM 712 C CA . ILE A 1 94 ? 2.902 -8.215 8.078 1.00 90.12 94 ILE A CA 1
ATOM 713 C C . ILE A 1 94 ? 3.458 -9.496 7.475 1.00 90.12 94 ILE A C 1
ATOM 715 O O . ILE A 1 94 ? 3.485 -9.671 6.254 1.00 90.12 94 ILE A O 1
ATOM 719 N N . GLU A 1 95 ? 3.869 -10.419 8.340 1.00 87.06 95 GLU A N 1
ATOM 720 C CA . GLU A 1 95 ? 4.084 -11.806 7.949 1.00 87.06 95 GLU A CA 1
ATOM 721 C C . GLU A 1 95 ? 2.741 -12.535 7.925 1.00 87.06 95 GLU A C 1
ATOM 723 O O . GLU A 1 95 ? 1.932 -12.420 8.844 1.00 87.06 95 GLU A O 1
ATOM 728 N N . TYR A 1 96 ? 2.486 -13.286 6.858 1.00 77.69 96 TYR A N 1
ATOM 729 C CA . TYR A 1 96 ? 1.202 -13.941 6.637 1.00 77.69 96 TYR A CA 1
ATOM 730 C C . TYR A 1 96 ? 1.391 -15.390 6.195 1.00 77.69 96 TYR A C 1
ATOM 732 O O . TYR A 1 96 ? 2.399 -15.759 5.583 1.00 77.69 96 TYR A O 1
ATOM 740 N N . THR A 1 97 ? 0.407 -16.238 6.500 1.00 82.62 97 THR A N 1
ATOM 741 C CA . THR A 1 97 ? 0.463 -17.652 6.119 1.00 82.62 97 THR A CA 1
ATOM 742 C C . THR A 1 97 ? 0.235 -17.833 4.616 1.00 82.62 97 THR A C 1
ATOM 744 O O . THR A 1 97 ? -0.271 -16.952 3.918 1.00 82.62 97 THR A O 1
ATOM 747 N N . ALA A 1 98 ? 0.538 -19.023 4.092 1.00 74.56 98 ALA A N 1
ATOM 748 C CA . ALA A 1 98 ? 0.243 -19.349 2.695 1.00 74.56 98 ALA A CA 1
ATOM 749 C C . ALA A 1 98 ? -1.260 -19.246 2.349 1.00 74.56 98 ALA A C 1
ATOM 751 O O . ALA A 1 98 ? -1.602 -18.942 1.205 1.00 74.56 98 ALA A O 1
ATOM 752 N N . VAL A 1 99 ? -2.154 -19.473 3.320 1.00 72.50 99 VAL A N 1
ATOM 753 C CA . VAL A 1 99 ? -3.611 -19.353 3.134 1.00 72.50 99 VAL A CA 1
ATOM 754 C C . VAL A 1 99 ? -4.030 -17.885 3.080 1.00 72.50 99 VAL A C 1
ATOM 756 O O . VAL A 1 99 ? -4.774 -17.492 2.180 1.00 72.50 99 VAL A O 1
ATOM 759 N N . ASP A 1 100 ? -3.510 -17.063 3.991 1.00 84.94 100 ASP A N 1
ATOM 760 C CA . ASP A 1 100 ? -3.758 -15.615 4.007 1.00 84.94 100 ASP A CA 1
ATOM 761 C C . ASP A 1 100 ? -3.244 -14.959 2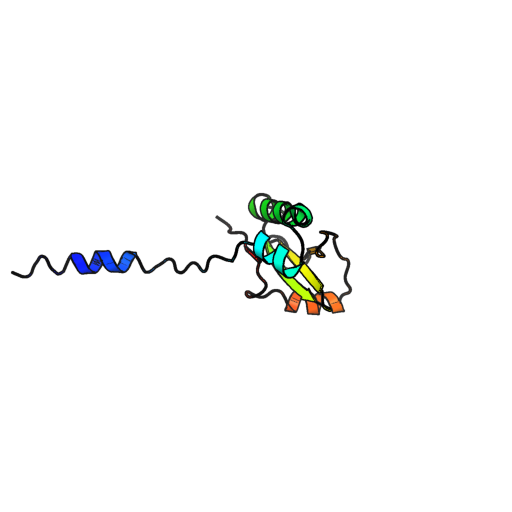.726 1.00 84.94 100 ASP A C 1
ATOM 763 O O . ASP A 1 100 ? -3.926 -14.118 2.140 1.00 84.94 100 ASP A O 1
ATOM 767 N N . ARG A 1 101 ? -2.095 -15.431 2.223 1.00 83.31 101 ARG A N 1
ATOM 768 C CA . ARG A 1 101 ? -1.518 -14.988 0.953 1.00 83.31 101 ARG A CA 1
ATOM 769 C C . ARG A 1 101 ? -2.529 -15.077 -0.179 1.00 83.31 101 ARG A C 1
ATOM 771 O O . ARG A 1 101 ? -2.731 -14.099 -0.883 1.00 83.31 101 ARG A O 1
ATOM 778 N N . GLN A 1 102 ? -3.172 -16.226 -0.376 1.00 85.19 102 GLN A N 1
ATOM 779 C CA . GLN A 1 102 ? -4.113 -16.386 -1.489 1.00 85.19 102 GLN A CA 1
ATOM 780 C C . GLN A 1 102 ? -5.299 -15.424 -1.380 1.00 85.19 102 GLN A C 1
ATOM 782 O O . GLN A 1 102 ? -5.707 -14.843 -2.385 1.00 85.19 102 GLN A O 1
ATOM 787 N N . LYS A 1 103 ? -5.820 -15.218 -0.166 1.00 86.06 103 LYS A N 1
ATOM 788 C CA . LYS A 1 103 ? -6.938 -14.297 0.068 1.00 86.06 103 LYS A CA 1
ATOM 789 C C . LYS A 1 103 ? -6.530 -12.847 -0.193 1.00 86.06 103 LYS A C 1
ATOM 791 O O . LYS A 1 103 ? -7.211 -12.161 -0.950 1.00 86.06 103 LYS A O 1
ATOM 796 N N . LEU A 1 104 ? -5.395 -12.410 0.345 1.00 88.31 104 LEU A N 1
ATOM 797 C CA . LEU A 1 104 ? -4.850 -11.068 0.123 1.00 88.31 104 LEU A CA 1
ATOM 798 C C . LEU A 1 104 ? -4.553 -10.816 -1.362 1.00 88.31 104 LEU A C 1
ATOM 800 O O . LEU A 1 104 ? -4.992 -9.810 -1.919 1.00 88.31 104 LEU A O 1
ATOM 804 N N . LEU A 1 105 ? -3.899 -11.766 -2.037 1.00 86.81 105 LEU A N 1
ATOM 805 C CA . LEU A 1 105 ? -3.601 -11.664 -3.467 1.00 86.81 105 LEU A CA 1
ATOM 806 C C . LEU A 1 105 ? -4.872 -11.647 -4.330 1.00 86.81 105 LEU A C 1
ATOM 808 O O . LEU A 1 105 ? -4.905 -10.953 -5.342 1.00 86.81 105 LEU A O 1
ATOM 812 N N . SER A 1 106 ? -5.946 -12.339 -3.931 1.00 89.06 106 SER A N 1
ATOM 813 C CA . SER A 1 106 ? -7.238 -12.257 -4.637 1.00 89.06 106 SER A CA 1
ATOM 814 C C . SER A 1 106 ? -7.860 -10.853 -4.587 1.00 89.06 106 SER A C 1
ATOM 816 O O . SER A 1 106 ? -8.645 -10.477 -5.460 1.00 89.06 106 SER A O 1
ATOM 818 N N . GLY A 1 107 ? -7.461 -10.048 -3.598 1.00 89.38 107 GLY A N 1
ATOM 819 C CA . GLY A 1 107 ? -7.831 -8.645 -3.475 1.00 89.38 107 GLY A CA 1
ATOM 820 C C . GLY A 1 107 ? -7.052 -7.704 -4.395 1.00 89.38 107 GLY A C 1
ATOM 821 O O . GLY A 1 107 ? -7.463 -6.554 -4.546 1.00 89.38 107 GLY A O 1
ATOM 822 N N . MET A 1 108 ? -5.975 -8.149 -5.047 1.00 90.75 108 MET A N 1
ATOM 823 C CA . MET A 1 108 ? -5.178 -7.323 -5.962 1.00 90.75 108 MET A CA 1
ATOM 824 C C . MET A 1 108 ? -5.863 -7.180 -7.322 1.00 90.75 108 MET A C 1
ATOM 826 O O . MET A 1 108 ? -5.532 -7.833 -8.309 1.00 90.75 108 MET A O 1
ATOM 830 N N . ASN A 1 109 ? -6.864 -6.312 -7.368 1.00 89.94 109 ASN A N 1
ATOM 831 C CA . ASN A 1 109 ? -7.636 -6.004 -8.563 1.00 89.94 109 ASN A CA 1
ATOM 832 C C . ASN A 1 109 ? -7.691 -4.486 -8.794 1.00 89.94 109 ASN A C 1
ATOM 834 O O . ASN A 1 109 ? -7.294 -3.690 -7.944 1.00 89.94 109 ASN A O 1
ATOM 838 N N . LYS A 1 110 ? -8.216 -4.067 -9.952 1.00 88.00 110 LYS A N 1
ATOM 839 C CA . LYS A 1 110 ? -8.276 -2.644 -10.330 1.00 88.00 110 LYS A CA 1
ATOM 840 C C . LYS A 1 110 ? -9.072 -1.770 -9.352 1.00 88.00 110 LYS A C 1
ATOM 842 O O . LYS A 1 110 ? -8.767 -0.592 -9.264 1.00 88.00 110 LYS A O 1
ATOM 847 N N . SER A 1 111 ? -10.072 -2.308 -8.649 1.00 89.25 111 SER A N 1
ATOM 848 C CA . SER A 1 111 ? -10.851 -1.532 -7.667 1.00 89.25 111 SER A CA 1
ATOM 849 C C . SER A 1 111 ? -10.099 -1.266 -6.365 1.00 89.25 111 SER A C 1
ATOM 851 O O . SER A 1 111 ? -10.427 -0.313 -5.668 1.00 89.25 111 SER A O 1
ATOM 853 N N . ASN A 1 112 ? -9.092 -2.081 -6.056 1.00 93.00 112 ASN A N 1
ATOM 854 C CA . ASN A 1 112 ? -8.242 -1.909 -4.883 1.00 93.00 112 ASN A CA 1
ATOM 855 C C . ASN A 1 112 ? -6.897 -1.255 -5.224 1.00 93.00 112 ASN A C 1
ATOM 857 O O . ASN A 1 112 ? -6.112 -0.990 -4.325 1.00 93.00 112 ASN A O 1
ATOM 861 N N . LEU A 1 113 ? -6.611 -0.991 -6.501 1.00 93.69 113 LEU A N 1
ATOM 862 C CA . LEU A 1 113 ? -5.402 -0.294 -6.928 1.00 93.69 113 LEU A CA 1
ATOM 863 C C . LEU A 1 113 ? -5.466 1.170 -6.478 1.00 93.69 113 LEU A C 1
ATOM 865 O O . LEU A 1 113 ? -6.355 1.903 -6.908 1.00 93.69 113 LEU A O 1
ATOM 869 N N . ILE A 1 114 ? -4.510 1.591 -5.653 1.00 94.06 114 ILE A N 1
ATOM 870 C CA . ILE A 1 114 ? -4.406 2.987 -5.205 1.00 94.06 114 ILE A CA 1
ATOM 871 C C . ILE A 1 114 ? -3.250 3.718 -5.875 1.00 94.06 114 ILE A C 1
ATOM 873 O O . ILE A 1 114 ? -3.310 4.930 -6.029 1.00 94.06 114 ILE A O 1
ATOM 877 N N . PHE A 1 115 ? -2.221 3.000 -6.321 1.00 94.12 115 PHE A N 1
ATOM 878 C CA . PHE A 1 115 ? -1.100 3.586 -7.038 1.00 94.12 115 PHE A CA 1
ATOM 879 C C . PHE A 1 115 ? -0.560 2.609 -8.080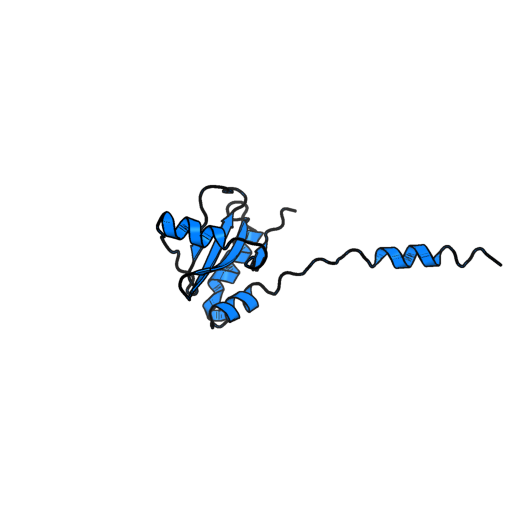 1.00 94.12 115 PHE A C 1
ATOM 881 O O . PHE A 1 115 ? -0.472 1.407 -7.829 1.00 94.12 115 PHE A O 1
ATOM 888 N N . ARG A 1 116 ? -0.190 3.142 -9.246 1.00 92.06 116 ARG A N 1
ATOM 889 C CA . ARG A 1 116 ? 0.458 2.403 -10.326 1.00 92.06 116 ARG A CA 1
ATOM 890 C C . ARG A 1 116 ? 1.740 3.103 -10.730 1.00 92.06 116 ARG A C 1
ATOM 892 O O . ARG A 1 116 ? 1.687 4.268 -11.127 1.00 92.06 116 ARG A O 1
ATOM 899 N N . SER A 1 117 ? 2.848 2.373 -10.716 1.00 88.56 117 SER A N 1
ATOM 900 C CA . SER A 1 117 ? 4.070 2.845 -11.358 1.00 88.56 117 SER A CA 1
ATOM 901 C C . SER A 1 117 ? 3.893 2.842 -12.871 1.00 88.56 117 SER A C 1
ATOM 903 O O . SER A 1 117 ? 3.466 1.855 -13.471 1.00 88.56 117 SER A O 1
ATOM 905 N N . THR A 1 118 ? 4.240 3.952 -13.504 1.00 80.25 118 THR A N 1
ATOM 906 C CA . THR A 1 118 ? 4.397 4.040 -14.953 1.00 80.25 118 THR A CA 1
ATOM 907 C C . THR A 1 118 ? 5.856 3.790 -15.290 1.00 80.25 118 THR A C 1
ATOM 909 O O . THR A 1 118 ? 6.733 4.480 -14.779 1.00 80.25 118 THR A O 1
ATOM 912 N N . ILE A 1 119 ? 6.112 2.796 -16.138 1.00 64.44 119 ILE A N 1
ATOM 913 C CA . ILE A 1 119 ? 7.413 2.645 -16.785 1.00 64.44 119 ILE A CA 1
ATOM 914 C C . ILE A 1 119 ? 7.400 3.645 -17.941 1.00 64.44 119 ILE A C 1
ATOM 916 O O . ILE A 1 119 ? 6.620 3.459 -18.877 1.00 64.44 119 ILE A O 1
ATOM 920 N N . GLU A 1 120 ? 8.163 4.729 -17.819 1.00 54.31 120 GLU A N 1
ATOM 921 C CA . GLU A 1 120 ? 8.416 5.657 -18.930 1.00 54.31 120 GLU A CA 1
ATOM 922 C C . GLU A 1 120 ? 9.464 5.092 -19.896 1.00 54.31 120 GLU A C 1
ATOM 924 O O . GLU A 1 120 ? 10.443 4.466 -19.419 1.00 54.31 120 GLU A O 1
#